Protein AF-A0A833L2X3-F1 (afdb_monomer)

Secondary structure (DSSP, 8-state):
--HHHHHHHHHHHHHHHHHHHHHHTTHHHHHTT-HHHHHHHHHHHHHHHHSTTHHHHHHHHHHHHHHHHHH-HHHHHHHTT-------

pLDDT: mean 87.51, std 15.46, range [50.78, 98.19]

Solvent-accessible surface area (backbone atoms only — not comparable to full-atom values): 5219 Å² total; per-residue (Å²): 131,64,67,68,60,54,52,52,50,52,53,51,52,52,53,51,54,56,53,48,50,45,53,73,69,43,49,41,73,77,52,71,65,40,62,68,61,54,49,50,54,52,49,54,52,52,50,51,52,71,40,96,56,9,68,62,50,51,55,52,52,50,52,52,51,51,50,54,52,70,67,36,66,77,55,55,63,67,70,68,74,77,67,82,81,81,75,131

Radius of gyration: 18.27 Å; Cα contacts (8 Å, |Δi|>4): 23; chains: 1; bounding box: 57×35×33 Å

Mean predicted aligned error: 8.42 Å

Sequence (88 aa):
MRTWQVERRKRTRHLIELGGLVVKAGIVDLTGDDRATIFGALLWSSDKLKSDQGERARALWAAMGKQAFEADPATRRGTDRTVPAVRR

Foldseek 3Di:
DPPVVVVVVVVVVVVVVVVVVCVLVCVCVVVVNPPVVSVVVVVVLVVCLVDPCNVVSVVVVVVVVVVSLVPDVVNVVVVVPPDPPPDD

Structure (mmCIF, N/CA/C/O backbone):
data_AF-A0A833L2X3-F1
#
_entry.id   AF-A0A833L2X3-F1
#
loop_
_atom_site.group_PDB
_atom_site.id
_atom_site.type_symbol
_atom_site.label_atom_id
_atom_site.label_alt_id
_atom_site.label_comp_id
_atom_site.label_asym_id
_atom_site.label_entity_id
_atom_site.label_seq_id
_atom_site.pdbx_PDB_ins_code
_atom_site.Cartn_x
_atom_site.Cartn_y
_atom_site.Cartn_z
_atom_site.occupancy
_atom_site.B_iso_or_equiv
_atom_site.auth_seq_id
_atom_site.auth_comp_id
_atom_site.auth_asym_id
_atom_site.auth_atom_id
_atom_site.pdbx_PDB_model_num
ATOM 1 N N . MET A 1 1 ? 23.701 15.849 -17.118 1.00 66.75 1 MET A N 1
ATOM 2 C CA . MET A 1 1 ? 22.258 15.566 -17.352 1.00 66.75 1 MET A CA 1
ATOM 3 C C . MET A 1 1 ? 21.431 16.744 -16.857 1.00 66.75 1 MET A C 1
ATOM 5 O O . MET A 1 1 ? 21.752 17.262 -15.798 1.00 66.75 1 MET A O 1
ATOM 9 N N . ARG A 1 2 ? 20.380 17.160 -17.581 1.00 86.31 2 ARG A N 1
ATOM 10 C CA . ARG A 1 2 ? 19.455 18.214 -17.114 1.00 86.31 2 ARG A CA 1
ATOM 11 C C . ARG A 1 2 ? 18.690 17.724 -15.875 1.00 86.31 2 ARG A C 1
ATOM 13 O O . ARG A 1 2 ? 18.196 16.596 -15.880 1.00 86.31 2 ARG A O 1
ATOM 20 N N . THR A 1 3 ? 18.571 18.562 -14.848 1.00 89.44 3 THR A N 1
ATOM 21 C CA . THR A 1 3 ? 17.940 18.253 -13.546 1.00 89.44 3 THR A CA 1
ATOM 22 C C . THR A 1 3 ? 16.542 17.639 -13.688 1.00 89.44 3 THR A C 1
ATOM 24 O O . THR A 1 3 ? 16.265 16.592 -13.108 1.00 89.44 3 THR A O 1
ATOM 27 N N . TRP A 1 4 ? 15.704 18.188 -14.569 1.00 92.19 4 TRP A N 1
ATOM 28 C CA . TRP A 1 4 ? 14.364 17.663 -14.870 1.00 92.19 4 TRP A CA 1
ATOM 29 C C . TRP A 1 4 ? 14.345 16.185 -15.311 1.00 92.19 4 TRP A C 1
ATOM 31 O O . TRP A 1 4 ? 13.460 15.425 -14.916 1.00 92.19 4 TRP A O 1
ATOM 41 N N . GLN A 1 5 ? 15.332 15.734 -16.096 1.00 93.12 5 GLN A N 1
ATOM 42 C CA . GLN A 1 5 ? 15.385 14.334 -16.543 1.00 93.12 5 GLN A CA 1
ATOM 43 C C . GLN A 1 5 ? 15.691 13.378 -15.385 1.00 93.12 5 GLN A C 1
ATOM 45 O O . GLN A 1 5 ? 15.233 12.234 -15.373 1.00 93.12 5 GLN A O 1
ATOM 50 N N . VAL A 1 6 ? 16.502 13.824 -14.424 1.00 93.44 6 VAL A N 1
ATOM 51 C CA . VAL A 1 6 ? 16.819 13.053 -13.217 1.00 93.44 6 VAL A CA 1
ATOM 52 C C . VAL A 1 6 ? 15.567 12.918 -12.353 1.00 93.44 6 VAL A C 1
ATOM 54 O O . VAL A 1 6 ? 15.212 11.800 -11.981 1.00 93.44 6 VAL A O 1
ATOM 57 N N . GLU A 1 7 ? 14.844 14.014 -12.136 1.00 94.38 7 GLU A N 1
ATOM 58 C CA . GLU A 1 7 ? 13.609 14.011 -11.349 1.00 94.38 7 GLU A CA 1
ATOM 5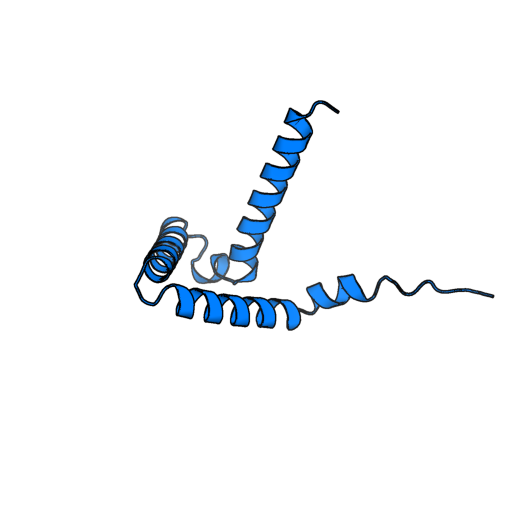9 C C . GLU A 1 7 ? 12.501 13.166 -11.991 1.00 94.38 7 GLU A C 1
ATOM 61 O O . GLU A 1 7 ? 11.860 12.362 -11.313 1.00 94.38 7 GLU A O 1
ATOM 66 N N . ARG A 1 8 ? 12.336 13.219 -13.321 1.00 95.25 8 ARG A N 1
ATOM 67 C CA . ARG A 1 8 ? 11.375 12.352 -14.027 1.00 95.25 8 ARG A CA 1
ATOM 68 C C . ARG A 1 8 ? 11.693 10.865 -13.848 1.00 95.25 8 ARG A C 1
ATOM 70 O O . ARG A 1 8 ? 10.779 10.066 -13.634 1.00 95.25 8 ARG A O 1
ATOM 77 N N . ARG A 1 9 ? 12.971 10.480 -13.927 1.00 95.00 9 ARG A N 1
ATOM 78 C CA . ARG A 1 9 ? 13.390 9.084 -13.719 1.00 95.00 9 ARG A CA 1
ATOM 79 C C . ARG A 1 9 ? 13.157 8.627 -12.285 1.00 95.00 9 ARG A C 1
ATOM 81 O O . ARG A 1 9 ? 12.630 7.536 -12.097 1.00 95.00 9 ARG A O 1
ATOM 88 N N . LYS A 1 10 ? 13.486 9.463 -11.294 1.00 95.00 10 LYS A N 1
ATOM 89 C CA . LYS A 1 10 ? 13.195 9.176 -9.881 1.00 95.00 10 LYS A CA 1
ATOM 90 C C . LYS A 1 10 ? 11.698 8.970 -9.657 1.00 95.00 10 LYS A C 1
ATOM 92 O O . LYS A 1 10 ? 11.318 7.950 -9.097 1.00 95.00 10 LYS A O 1
ATOM 97 N N . ARG A 1 11 ? 10.854 9.874 -10.170 1.00 95.69 11 ARG A N 1
ATOM 98 C CA . ARG A 1 11 ? 9.391 9.764 -10.066 1.00 95.69 11 ARG A CA 1
ATOM 99 C C . ARG A 1 11 ? 8.861 8.487 -10.712 1.00 95.69 11 ARG A C 1
ATOM 101 O O . ARG A 1 11 ? 8.049 7.796 -10.114 1.00 95.69 11 ARG A O 1
ATOM 108 N N . THR A 1 12 ? 9.320 8.174 -11.923 1.00 96.38 12 THR A N 1
ATOM 109 C CA . THR A 1 12 ? 8.872 6.974 -12.648 1.00 96.38 12 THR A CA 1
ATOM 110 C C . THR A 1 12 ? 9.250 5.711 -11.883 1.00 96.38 12 THR A C 1
ATOM 112 O O . THR A 1 12 ? 8.398 4.860 -11.661 1.00 96.38 12 THR A O 1
ATOM 115 N N . ARG A 1 13 ? 10.504 5.619 -11.421 1.00 96.00 13 ARG A N 1
ATOM 116 C CA . ARG A 1 13 ? 10.967 4.485 -10.619 1.00 96.00 13 ARG A CA 1
ATOM 117 C C . ARG A 1 13 ? 10.146 4.336 -9.339 1.00 96.00 13 ARG A C 1
ATOM 119 O O . ARG A 1 13 ? 9.669 3.246 -9.068 1.00 96.00 13 ARG A O 1
ATOM 126 N N . HIS A 1 14 ? 9.913 5.433 -8.623 1.00 95.62 14 HIS A N 1
ATOM 127 C CA . HIS A 1 14 ? 9.114 5.425 -7.402 1.00 95.62 14 HIS A CA 1
ATOM 128 C C . HIS A 1 14 ? 7.683 4.910 -7.631 1.00 95.62 14 HIS A C 1
ATOM 130 O O . HIS A 1 14 ? 7.202 4.071 -6.879 1.00 95.62 14 HIS A O 1
ATOM 136 N N . LEU A 1 15 ? 7.008 5.360 -8.69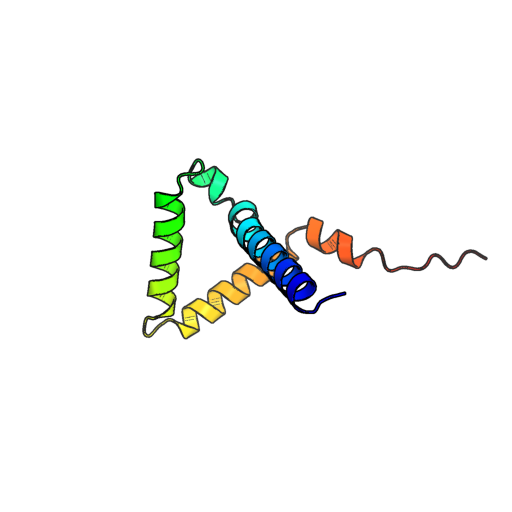5 1.00 96.88 15 LEU A N 1
ATOM 137 C CA . LEU A 1 15 ? 5.655 4.887 -9.017 1.00 96.88 15 LEU A CA 1
ATOM 138 C C . LEU A 1 15 ? 5.630 3.403 -9.410 1.00 96.88 15 LEU A C 1
ATOM 140 O O . LEU A 1 15 ? 4.692 2.698 -9.049 1.00 96.88 15 LEU A O 1
ATOM 144 N N . ILE A 1 16 ? 6.662 2.923 -10.111 1.00 96.25 16 ILE A N 1
ATOM 145 C CA . ILE A 1 16 ? 6.809 1.499 -10.443 1.00 96.25 16 ILE A CA 1
ATOM 146 C C . ILE A 1 16 ? 7.032 0.671 -9.174 1.00 96.25 16 ILE A C 1
ATOM 148 O O . ILE A 1 16 ?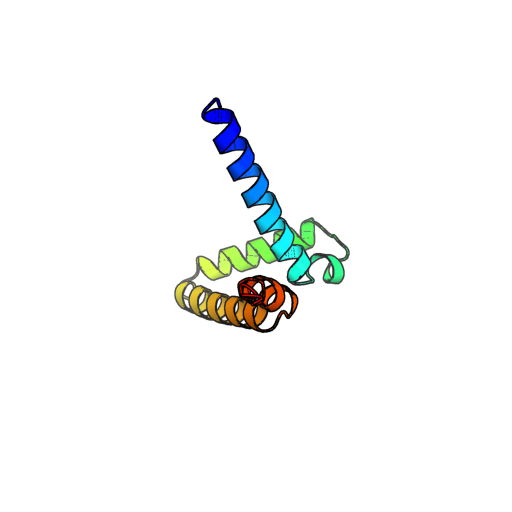 6.398 -0.365 -9.010 1.00 96.25 16 ILE A O 1
ATOM 152 N N . GLU A 1 17 ? 7.896 1.131 -8.267 1.00 95.31 17 GLU A N 1
ATOM 153 C CA . GLU A 1 17 ? 8.152 0.470 -6.983 1.00 95.31 17 GLU A CA 1
ATOM 154 C C . GLU A 1 17 ? 6.864 0.358 -6.158 1.00 95.31 17 GLU A C 1
ATOM 156 O O . GLU A 1 17 ? 6.543 -0.729 -5.683 1.00 95.31 17 GLU A O 1
ATOM 161 N N . LEU A 1 18 ? 6.083 1.442 -6.058 1.00 95.69 18 LEU A N 1
ATOM 162 C CA . LEU A 1 18 ? 4.787 1.433 -5.373 1.00 95.69 18 LEU A CA 1
ATOM 163 C C . LEU A 1 18 ? 3.782 0.479 -6.034 1.00 95.69 18 LEU A C 1
ATOM 165 O O . LEU A 1 18 ? 3.121 -0.283 -5.332 1.00 95.69 18 LEU A O 1
ATOM 169 N N . GLY A 1 19 ? 3.688 0.472 -7.368 1.00 95.19 19 GLY A N 1
ATOM 170 C CA . GLY A 1 19 ? 2.839 -0.479 -8.095 1.00 95.19 19 GLY A CA 1
ATOM 171 C C . GLY A 1 19 ? 3.262 -1.935 -7.872 1.00 95.19 19 GLY A C 1
ATOM 172 O O . GLY A 1 19 ? 2.420 -2.812 -7.690 1.00 95.19 19 GLY A O 1
ATOM 173 N N . GLY A 1 20 ? 4.570 -2.186 -7.785 1.00 95.19 20 GLY A N 1
ATOM 174 C CA . GLY A 1 20 ? 5.126 -3.500 -7.472 1.00 95.19 20 GLY A CA 1
ATOM 175 C C . GLY A 1 20 ? 4.712 -4.032 -6.096 1.00 95.19 20 GLY A C 1
ATOM 176 O O . GLY A 1 20 ? 4.582 -5.245 -5.940 1.00 95.19 20 GLY A O 1
ATOM 177 N N . LEU A 1 21 ? 4.447 -3.160 -5.113 1.00 95.12 21 LEU A N 1
ATOM 178 C CA . LEU A 1 21 ? 3.947 -3.577 -3.795 1.00 95.12 21 LEU A CA 1
ATOM 179 C C . LEU A 1 21 ? 2.534 -4.162 -3.872 1.00 95.12 21 LEU A C 1
ATOM 181 O O . LEU A 1 21 ? 2.247 -5.135 -3.181 1.00 95.12 21 LEU A O 1
ATOM 185 N N . VAL A 1 22 ? 1.675 -3.608 -4.731 1.00 95.31 22 VAL A N 1
ATOM 186 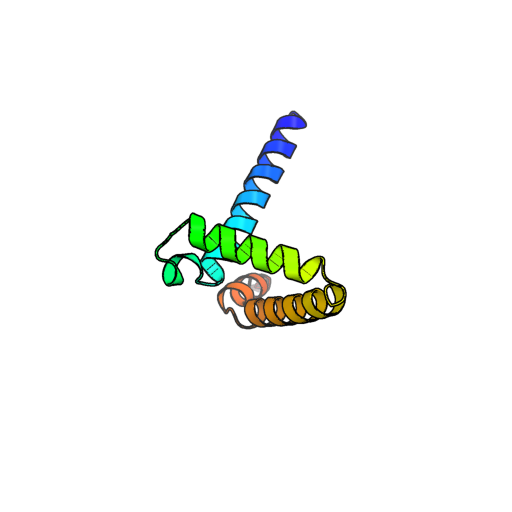C CA . VAL A 1 22 ? 0.299 -4.097 -4.923 1.00 95.31 22 VAL A CA 1
ATOM 187 C C . VAL A 1 22 ? 0.313 -5.505 -5.522 1.00 95.31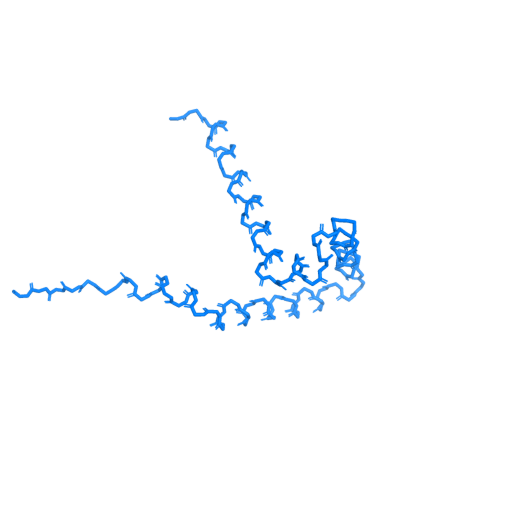 22 VAL A C 1
ATOM 189 O O . VAL A 1 22 ? -0.400 -6.387 -5.046 1.00 95.31 22 VAL A O 1
ATOM 192 N N . VAL A 1 23 ? 1.181 -5.738 -6.511 1.00 95.12 23 VAL A N 1
ATOM 193 C CA . VAL A 1 23 ? 1.377 -7.064 -7.120 1.00 95.12 23 VAL A CA 1
ATOM 194 C C . VAL A 1 23 ? 1.970 -8.046 -6.107 1.00 95.12 23 VAL A C 1
ATOM 196 O O . VAL A 1 23 ? 1.441 -9.136 -5.930 1.00 95.12 23 VAL A O 1
ATOM 199 N N . LYS A 1 24 ? 3.032 -7.657 -5.385 1.00 93.88 24 LYS A N 1
ATOM 200 C CA . LYS A 1 24 ? 3.687 -8.518 -4.383 1.00 93.88 24 LYS A CA 1
ATOM 201 C C . LYS A 1 24 ? 2.749 -8.918 -3.239 1.00 93.88 24 LYS A C 1
ATOM 203 O O . LYS A 1 24 ? 2.869 -10.022 -2.720 1.00 93.88 24 LYS A O 1
ATOM 208 N N . ALA A 1 25 ? 1.820 -8.045 -2.856 1.00 94.38 25 ALA A N 1
ATOM 209 C CA . ALA A 1 25 ? 0.803 -8.342 -1.851 1.00 94.38 25 ALA A CA 1
ATOM 210 C C . ALA A 1 25 ? -0.296 -9.307 -2.352 1.00 94.38 25 ALA A C 1
ATOM 212 O O . ALA A 1 25 ? -1.216 -9.608 -1.596 1.00 94.38 25 ALA A O 1
ATOM 213 N N . GLY A 1 26 ? -0.237 -9.763 -3.611 1.00 94.62 26 GLY A N 1
ATOM 214 C CA . GLY A 1 26 ? -1.230 -10.652 -4.222 1.00 94.62 26 GLY A CA 1
ATOM 215 C C . GLY A 1 26 ? -2.569 -9.973 -4.514 1.00 94.62 26 GLY A C 1
ATOM 216 O O . GLY A 1 26 ? -3.524 -10.638 -4.900 1.00 94.62 26 GLY A O 1
ATOM 217 N N . ILE A 1 27 ? -2.663 -8.649 -4.338 1.00 96.06 27 ILE A N 1
ATOM 218 C CA . ILE A 1 27 ? -3.926 -7.911 -4.456 1.00 96.06 27 ILE A CA 1
ATOM 219 C C . ILE A 1 27 ? -4.467 -7.996 -5.886 1.00 96.06 27 ILE A C 1
ATOM 221 O O . ILE A 1 27 ? -5.669 -8.165 -6.066 1.00 96.06 27 ILE A O 1
ATOM 225 N N . VAL A 1 28 ? -3.597 -7.907 -6.897 1.00 95.75 28 VAL A N 1
ATOM 226 C CA . VAL A 1 28 ? -4.006 -7.987 -8.311 1.00 95.75 28 VAL A CA 1
ATOM 227 C C . VAL A 1 28 ? -4.642 -9.342 -8.616 1.00 95.75 28 VAL A C 1
ATOM 229 O O . VAL A 1 28 ? -5.734 -9.382 -9.176 1.00 95.75 28 VAL A O 1
ATOM 232 N N . ASP A 1 29 ? -4.018 -10.433 -8.169 1.00 96.12 29 ASP A N 1
ATOM 233 C CA . ASP A 1 29 ? -4.525 -11.789 -8.395 1.00 96.12 29 ASP A CA 1
ATOM 234 C C . ASP A 1 29 ? -5.840 -12.029 -7.637 1.00 96.12 29 ASP A C 1
ATOM 236 O O . ASP A 1 29 ? -6.795 -12.561 -8.198 1.00 96.12 29 ASP A O 1
ATOM 240 N N . LEU A 1 30 ? -5.924 -11.577 -6.379 1.00 96.94 30 LEU A N 1
ATOM 241 C CA . LEU A 1 30 ? -7.113 -11.735 -5.531 1.00 96.94 30 LEU A CA 1
ATOM 242 C C . LEU A 1 30 ? -8.323 -10.925 -6.011 1.00 96.94 30 LEU A C 1
ATOM 244 O O . LEU A 1 30 ? -9.459 -11.297 -5.729 1.00 96.94 30 LEU A O 1
ATOM 248 N N . THR A 1 31 ? -8.087 -9.810 -6.700 1.00 96.31 31 THR A N 1
ATOM 249 C CA . THR A 1 31 ? -9.147 -8.919 -7.202 1.00 96.31 31 THR A CA 1
ATOM 250 C C . THR A 1 31 ? -9.430 -9.104 -8.691 1.00 96.31 31 THR A C 1
ATOM 252 O O . THR A 1 31 ? -10.330 -8.455 -9.213 1.00 96.31 31 THR A O 1
ATOM 255 N N . GLY A 1 32 ? -8.680 -9.966 -9.388 1.00 96.19 32 GLY A N 1
ATOM 256 C CA . GLY A 1 32 ? -8.798 -10.130 -10.838 1.00 96.19 32 GLY A CA 1
ATOM 257 C C . GLY A 1 32 ? -8.465 -8.855 -11.622 1.00 96.19 32 GLY A C 1
ATOM 258 O O . GLY A 1 32 ? -9.097 -8.590 -12.640 1.00 96.19 32 GLY A O 1
ATOM 259 N N . ASP A 1 33 ? -7.514 -8.052 -11.131 1.00 95.19 33 ASP A N 1
ATOM 260 C CA . ASP A 1 33 ? -7.148 -6.729 -11.672 1.00 95.19 33 ASP A CA 1
ATOM 261 C C . ASP A 1 33 ? -8.312 -5.709 -11.722 1.00 95.19 33 ASP A C 1
ATOM 263 O O . ASP A 1 33 ? -8.277 -4.733 -12.479 1.00 95.19 33 ASP A O 1
ATOM 267 N N . ASP A 1 34 ? -9.352 -5.879 -10.890 1.00 97.75 34 ASP A N 1
ATOM 268 C CA . ASP A 1 34 ? -10.407 -4.871 -10.764 1.00 97.75 34 ASP A CA 1
ATOM 269 C C . ASP A 1 34 ? -9.872 -3.613 -10.063 1.00 97.75 34 ASP A C 1
ATOM 271 O O . ASP A 1 34 ? -9.806 -3.492 -8.834 1.00 97.75 34 ASP A O 1
ATOM 275 N N . ARG A 1 35 ? -9.527 -2.619 -10.882 1.00 96.06 35 ARG A N 1
ATOM 276 C CA . ARG A 1 35 ? -8.994 -1.329 -10.432 1.00 96.06 35 ARG A CA 1
ATOM 277 C C . ARG A 1 35 ? -9.919 -0.600 -9.464 1.00 96.06 35 ARG A C 1
ATOM 279 O O . ARG A 1 35 ? -9.412 0.105 -8.592 1.00 96.06 35 ARG A O 1
ATOM 286 N N . ALA A 1 36 ? -11.239 -0.734 -9.600 1.00 98.00 36 ALA A N 1
ATOM 287 C CA . ALA A 1 36 ? -12.179 -0.083 -8.694 1.00 98.00 36 ALA A CA 1
ATOM 288 C C . ALA A 1 36 ? -12.123 -0.732 -7.307 1.00 98.00 36 ALA A C 1
ATOM 290 O O . ALA A 1 36 ? -12.046 -0.023 -6.301 1.00 98.00 36 ALA A O 1
ATOM 291 N N . THR A 1 37 ? -12.066 -2.066 -7.248 1.00 97.94 37 THR A N 1
ATOM 292 C CA . THR A 1 37 ? -11.888 -2.810 -5.993 1.00 97.94 37 THR A CA 1
ATOM 293 C C . THR A 1 37 ? -10.553 -2.485 -5.328 1.00 97.94 37 THR A C 1
ATOM 295 O O . THR A 1 37 ? -10.525 -2.154 -4.141 1.00 97.94 37 THR A O 1
ATOM 298 N N . ILE A 1 38 ? -9.451 -2.511 -6.088 1.00 97.50 38 ILE A N 1
ATOM 299 C CA . ILE A 1 38 ? -8.111 -2.178 -5.579 1.00 97.50 38 ILE A CA 1
ATOM 300 C C . ILE A 1 38 ? -8.105 -0.760 -5.005 1.00 97.50 38 ILE A C 1
ATOM 302 O O . ILE A 1 38 ? -7.639 -0.531 -3.887 1.00 97.50 38 ILE A O 1
ATOM 306 N N . PHE A 1 39 ? -8.654 0.202 -5.748 1.00 97.50 39 PHE A N 1
ATOM 307 C CA . PHE A 1 39 ? -8.703 1.585 -5.299 1.00 97.50 39 PHE A CA 1
ATOM 308 C C . PHE A 1 39 ? -9.578 1.756 -4.050 1.00 97.50 39 PHE A C 1
ATOM 310 O O . PHE A 1 39 ? -9.166 2.438 -3.112 1.00 97.50 39 PHE A O 1
ATOM 317 N N . GLY A 1 40 ? -10.726 1.077 -3.979 1.00 98.19 40 GLY A N 1
ATOM 318 C CA . GLY A 1 40 ? -11.582 1.055 -2.791 1.00 98.19 40 GLY A CA 1
ATOM 319 C C . GLY A 1 40 ? -10.863 0.533 -1.541 1.00 98.19 40 GLY A C 1
ATOM 320 O O . GLY A 1 40 ? -10.945 1.152 -0.480 1.00 98.19 40 GLY A O 1
ATOM 321 N N . ALA A 1 41 ? -10.083 -0.544 -1.663 1.00 97.19 41 ALA A N 1
ATOM 322 C CA . ALA A 1 41 ? -9.298 -1.090 -0.554 1.00 97.19 41 ALA A CA 1
ATOM 323 C C . ALA A 1 41 ? -8.210 -0.111 -0.062 1.00 97.19 41 ALA A C 1
ATOM 325 O O . ALA A 1 41 ? -7.993 0.051 1.145 1.00 97.19 41 ALA A O 1
ATOM 326 N N . LEU A 1 42 ? -7.548 0.594 -0.987 1.00 96.50 42 LEU A N 1
ATOM 327 C CA . LEU A 1 42 ? -6.556 1.623 -0.656 1.00 96.50 42 LEU A CA 1
ATOM 328 C C . LEU A 1 42 ? -7.194 2.858 -0.001 1.00 96.50 42 LEU A C 1
ATOM 330 O O . LEU A 1 42 ? -6.605 3.444 0.913 1.00 96.50 42 LEU A O 1
ATOM 334 N N . LEU A 1 43 ? -8.405 3.241 -0.419 1.00 98.00 43 LEU A N 1
ATOM 335 C CA . LEU A 1 43 ? -9.181 4.297 0.234 1.00 98.00 43 LEU A CA 1
ATOM 336 C C . LEU A 1 43 ? -9.572 3.906 1.660 1.00 98.00 43 LEU A C 1
ATOM 338 O O . LEU A 1 43 ? -9.336 4.691 2.576 1.00 98.00 43 LEU A O 1
ATOM 342 N N . TRP A 1 44 ? -10.076 2.687 1.868 1.00 97.12 44 TRP A N 1
ATOM 343 C CA . TRP A 1 44 ? -10.383 2.174 3.207 1.00 97.12 44 TRP A CA 1
ATOM 344 C C . TRP A 1 44 ? -9.148 2.183 4.117 1.00 97.12 44 TRP A C 1
ATOM 346 O O . TRP A 1 44 ? -9.200 2.623 5.266 1.00 97.12 44 TRP A O 1
ATOM 356 N N . SER A 1 45 ? -7.997 1.780 3.574 1.00 95.94 45 SER A N 1
ATOM 357 C CA . SER A 1 45 ? -6.725 1.815 4.300 1.00 95.94 45 SER A CA 1
ATOM 358 C C . SER A 1 45 ? -6.332 3.251 4.667 1.00 95.94 45 SER A C 1
ATOM 360 O O . SER A 1 45 ? -5.919 3.529 5.792 1.00 95.94 45 SER A O 1
ATOM 362 N N . SER A 1 46 ? -6.506 4.191 3.736 1.00 97.31 46 SER A N 1
ATOM 363 C CA . SER A 1 46 ? -6.231 5.612 3.964 1.00 97.31 46 SER A CA 1
ATOM 364 C C . SER A 1 46 ? -7.135 6.211 5.042 1.00 97.31 46 SER A C 1
ATOM 366 O O . SER A 1 46 ? -6.662 6.992 5.865 1.00 97.31 46 SER A O 1
ATOM 368 N N . ASP A 1 47 ? -8.413 5.839 5.058 1.00 97.50 47 ASP A N 1
ATOM 369 C CA . ASP A 1 47 ? -9.372 6.257 6.079 1.00 97.50 47 ASP A CA 1
ATOM 370 C C . ASP A 1 47 ? -8.976 5.726 7.464 1.00 97.50 47 ASP A C 1
ATOM 372 O O . ASP A 1 47 ? -8.855 6.488 8.427 1.00 97.50 47 ASP A O 1
ATOM 376 N N . LYS A 1 48 ? -8.598 4.442 7.548 1.00 95.62 48 LYS A N 1
ATOM 377 C CA . LYS A 1 48 ? -8.122 3.848 8.804 1.00 95.62 48 LYS A CA 1
ATOM 378 C C . LYS A 1 48 ? -6.891 4.570 9.360 1.00 95.62 48 LYS A C 1
ATOM 380 O O . LYS A 1 48 ? -6.804 4.774 10.572 1.00 95.62 48 LYS A O 1
ATOM 385 N N . LEU A 1 49 ? -5.970 5.007 8.499 1.00 95.88 49 LEU A N 1
ATOM 386 C CA . LEU A 1 49 ? -4.791 5.786 8.898 1.00 95.88 49 LEU A CA 1
ATOM 387 C C . LEU A 1 49 ? -5.101 7.217 9.353 1.00 95.88 49 LEU A C 1
ATOM 389 O O . LEU A 1 49 ? -4.290 7.810 10.068 1.00 95.88 49 LEU A O 1
ATOM 393 N N . LYS A 1 50 ? -6.223 7.790 8.915 1.00 95.88 50 LYS A N 1
ATOM 394 C CA . LYS A 1 50 ? -6.679 9.123 9.333 1.00 95.88 50 LYS A CA 1
ATOM 395 C C . LYS A 1 50 ? -7.498 9.094 10.624 1.00 95.88 50 LYS A C 1
ATOM 397 O O . LYS A 1 50 ? -7.685 10.145 11.223 1.00 95.88 50 LYS A O 1
ATOM 402 N N . SER A 1 51 ? -7.968 7.920 11.043 1.00 95.06 51 SER A N 1
ATOM 403 C CA . SER A 1 51 ? -8.709 7.746 12.295 1.00 95.06 51 SER A CA 1
ATOM 404 C C . SER A 1 51 ? -7.840 7.964 13.541 1.00 95.06 51 SER A C 1
ATOM 406 O O . SER A 1 51 ? -6.611 7.904 13.473 1.00 95.06 51 SER A O 1
ATOM 408 N N . ASP A 1 52 ? -8.480 8.090 14.705 1.00 93.31 52 ASP A N 1
ATOM 409 C CA . ASP A 1 52 ? -7.810 8.204 16.013 1.00 93.31 52 ASP A CA 1
ATOM 410 C C . ASP A 1 52 ? -6.892 7.009 16.333 1.00 93.31 52 ASP A C 1
ATOM 412 O O . ASP A 1 52 ? -5.948 7.109 17.112 1.00 93.31 52 ASP A O 1
ATOM 416 N N . GLN A 1 53 ? -7.134 5.857 15.699 1.00 92.19 53 GLN A N 1
ATOM 417 C CA . GLN A 1 53 ? -6.294 4.661 15.815 1.00 92.19 53 GLN A CA 1
ATOM 418 C C . GLN A 1 53 ? -5.184 4.596 14.751 1.00 92.19 53 GLN A C 1
ATOM 420 O O . GLN A 1 53 ? -4.518 3.565 14.622 1.00 92.19 53 GLN A O 1
ATOM 425 N N . GLY A 1 54 ? -4.984 5.667 13.980 1.00 95.25 54 GLY A N 1
ATOM 426 C CA . GLY A 1 54 ? -4.085 5.716 12.832 1.00 95.25 54 GLY A CA 1
ATOM 427 C C . GLY A 1 54 ? -2.645 5.355 13.182 1.00 95.25 54 GLY A C 1
ATOM 428 O O . GLY A 1 54 ? -2.052 4.526 12.502 1.00 95.25 54 GLY A O 1
ATOM 429 N N . GLU A 1 55 ? -2.104 5.878 14.285 1.00 95.12 55 GLU A N 1
ATOM 430 C CA . GLU A 1 55 ? -0.738 5.560 14.735 1.00 95.12 55 GLU A CA 1
ATOM 431 C C . GLU A 1 55 ? -0.552 4.068 15.040 1.00 95.12 55 GLU A C 1
ATOM 433 O O . GLU A 1 55 ? 0.416 3.443 14.602 1.00 95.12 55 GLU A O 1
ATOM 438 N N . ARG A 1 56 ? -1.528 3.451 15.717 1.00 95.81 56 ARG A N 1
ATOM 439 C CA . ARG A 1 56 ? -1.503 2.010 15.993 1.00 95.81 56 ARG A CA 1
ATOM 440 C C . ARG A 1 56 ? -1.586 1.194 14.702 1.00 95.81 56 ARG A C 1
ATOM 442 O O . ARG A 1 56 ? -0.877 0.19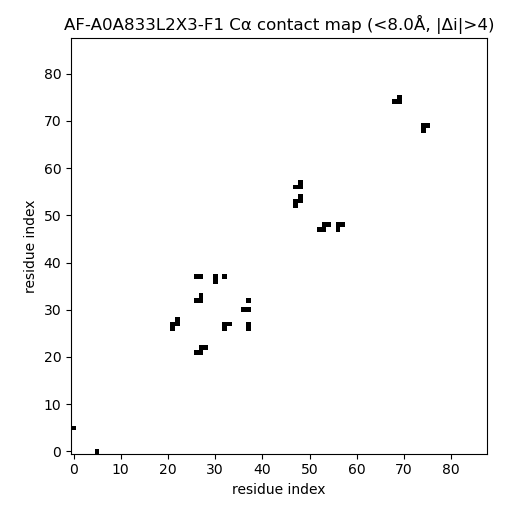8 14.569 1.00 95.81 56 ARG A O 1
ATOM 449 N N . ALA A 1 57 ? -2.426 1.615 13.756 1.00 95.56 57 ALA A N 1
ATOM 450 C CA . ALA A 1 57 ? -2.524 0.981 12.446 1.00 95.56 57 ALA A CA 1
ATOM 451 C C . ALA A 1 57 ? -1.204 1.096 11.661 1.00 95.56 57 ALA A C 1
ATOM 453 O O . ALA A 1 57 ? -0.732 0.088 11.140 1.00 95.56 57 ALA A O 1
ATOM 454 N N . ARG A 1 58 ? -0.554 2.273 11.657 1.00 96.12 58 ARG A N 1
ATOM 455 C CA . ARG A 1 58 ? 0.770 2.482 11.035 1.00 96.12 58 ARG A CA 1
ATOM 456 C C . ARG A 1 58 ? 1.814 1.535 11.609 1.00 96.12 58 ARG A C 1
ATOM 458 O O . ARG A 1 58 ? 2.502 0.864 10.844 1.00 96.12 58 ARG A O 1
ATOM 465 N N . ALA A 1 59 ? 1.916 1.460 12.936 1.00 97.12 59 ALA A N 1
ATOM 466 C CA . ALA A 1 59 ? 2.893 0.605 13.604 1.00 97.12 59 ALA A CA 1
ATOM 467 C C . ALA A 1 59 ? 2.686 -0.879 13.260 1.00 97.12 59 ALA A C 1
ATOM 469 O O . ALA A 1 59 ? 3.641 -1.583 12.929 1.00 97.12 59 ALA A O 1
ATOM 470 N N . LEU A 1 60 ? 1.431 -1.340 13.281 1.00 96.94 60 LEU A N 1
ATOM 471 C CA . LEU A 1 60 ? 1.084 -2.721 12.960 1.00 96.94 60 LEU A CA 1
ATOM 472 C C . LEU A 1 60 ? 1.387 -3.056 11.493 1.00 96.94 60 LEU A C 1
ATOM 474 O O . LEU A 1 60 ? 2.040 -4.061 11.218 1.00 96.94 60 LEU A O 1
ATOM 478 N N . TRP A 1 61 ? 0.979 -2.206 10.549 1.00 96.12 61 TRP A N 1
ATOM 479 C CA . TRP A 1 61 ? 1.240 -2.434 9.125 1.00 96.12 61 TRP A CA 1
ATOM 480 C C . TRP A 1 61 ? 2.729 -2.369 8.783 1.00 96.12 61 TRP A C 1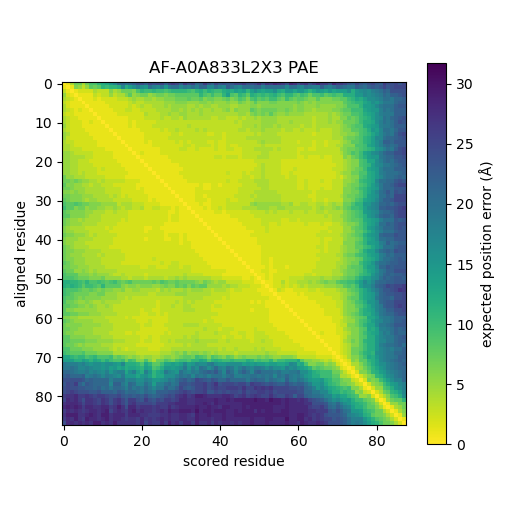
ATOM 482 O O . TRP A 1 61 ? 3.198 -3.165 7.973 1.00 96.12 61 TRP A O 1
ATOM 492 N N . ALA A 1 62 ? 3.492 -1.480 9.426 1.00 95.81 62 ALA A N 1
ATOM 493 C CA . ALA A 1 62 ? 4.942 -1.418 9.257 1.00 95.81 62 ALA A CA 1
ATOM 494 C C . ALA A 1 62 ? 5.625 -2.712 9.729 1.00 95.81 62 ALA A C 1
ATOM 496 O O . ALA A 1 62 ? 6.494 -3.237 9.031 1.00 95.81 62 ALA A O 1
ATOM 497 N N . ALA A 1 63 ? 5.206 -3.256 10.877 1.00 96.88 63 ALA A N 1
ATOM 498 C CA . ALA A 1 63 ? 5.722 -4.524 11.385 1.00 96.88 63 ALA A CA 1
ATOM 499 C C . ALA A 1 63 ? 5.392 -5.694 10.443 1.00 96.88 63 ALA A C 1
ATOM 501 O O . ALA A 1 63 ? 6.289 -6.457 10.082 1.00 96.88 63 ALA A O 1
ATOM 502 N N . MET A 1 64 ? 4.140 -5.790 9.983 1.00 94.50 64 MET A N 1
ATOM 503 C CA . MET A 1 64 ? 3.712 -6.814 9.022 1.00 94.50 64 MET A CA 1
ATOM 504 C C . MET A 1 64 ? 4.488 -6.726 7.706 1.00 94.50 64 MET A C 1
ATOM 506 O O . MET A 1 64 ? 4.991 -7.733 7.212 1.00 94.50 64 MET A O 1
ATOM 510 N N . GLY A 1 65 ? 4.618 -5.518 7.150 1.00 94.31 65 GLY A N 1
ATOM 511 C CA . GLY A 1 65 ? 5.364 -5.286 5.918 1.00 94.31 65 GLY A CA 1
ATOM 512 C C . GLY A 1 65 ? 6.819 -5.721 6.060 1.00 94.31 65 GLY A C 1
ATOM 513 O O . GLY A 1 65 ? 7.316 -6.478 5.230 1.00 94.31 65 GLY A O 1
ATOM 514 N N . LYS A 1 66 ? 7.487 -5.317 7.148 1.00 94.31 66 LYS A N 1
ATOM 515 C CA . LYS A 1 66 ? 8.872 -5.714 7.431 1.00 94.31 66 LYS A CA 1
ATOM 516 C C . LYS A 1 66 ? 9.028 -7.237 7.480 1.00 94.31 66 LYS A C 1
ATOM 518 O O . LYS A 1 66 ? 9.908 -7.770 6.809 1.00 94.31 66 LYS A O 1
ATOM 523 N N . GLN A 1 67 ? 8.149 -7.931 8.202 1.00 93.31 67 GLN A N 1
ATOM 524 C CA . GLN A 1 67 ? 8.165 -9.394 8.278 1.00 93.31 67 GLN A CA 1
ATOM 525 C C . GLN A 1 67 ? 7.956 -10.048 6.906 1.00 93.31 67 GLN A C 1
ATOM 527 O O . GLN A 1 67 ? 8.678 -10.979 6.560 1.00 93.31 67 GLN A O 1
ATOM 532 N N . ALA A 1 68 ? 7.022 -9.542 6.096 1.00 91.56 68 ALA A N 1
ATOM 533 C CA . ALA A 1 68 ? 6.784 -10.053 4.747 1.00 91.56 68 ALA A CA 1
ATOM 534 C C . ALA A 1 68 ? 8.012 -9.878 3.833 1.00 91.56 68 ALA A C 1
ATOM 536 O O . ALA A 1 68 ? 8.363 -10.787 3.083 1.00 91.56 68 ALA A O 1
ATOM 537 N N . PHE A 1 69 ? 8.712 -8.742 3.929 1.00 88.44 69 PHE A N 1
ATOM 538 C CA . PHE A 1 69 ? 9.959 -8.517 3.192 1.00 88.44 69 PHE A CA 1
ATOM 539 C C . PHE A 1 69 ? 11.093 -9.443 3.641 1.00 88.44 69 PHE A C 1
ATOM 541 O O . PHE A 1 69 ? 11.844 -9.935 2.798 1.00 88.44 69 PHE A O 1
ATOM 548 N N . GLU A 1 70 ? 11.221 -9.682 4.947 1.00 89.94 70 GLU A N 1
ATOM 549 C CA . GLU A 1 70 ? 12.233 -10.578 5.518 1.00 89.94 70 GLU A CA 1
ATOM 550 C C . GLU A 1 70 ? 11.954 -12.053 5.212 1.00 89.94 70 GLU A C 1
ATOM 552 O O . GLU A 1 70 ? 12.892 -12.838 5.067 1.00 89.94 70 GLU A O 1
ATOM 557 N N . ALA A 1 71 ? 10.685 -12.446 5.108 1.00 86.06 71 ALA A N 1
ATOM 558 C CA . ALA A 1 71 ? 10.283 -13.801 4.749 1.00 86.06 71 ALA A CA 1
ATOM 559 C C . ALA A 1 71 ? 10.496 -14.106 3.256 1.00 86.06 71 ALA A C 1
ATOM 561 O O . ALA A 1 71 ? 10.707 -15.264 2.903 1.00 86.06 71 ALA A O 1
ATOM 562 N N . ASP A 1 72 ? 10.489 -13.091 2.386 1.00 80.31 72 ASP A N 1
ATOM 563 C CA . ASP A 1 72 ? 10.658 -13.266 0.943 1.00 80.31 72 ASP A CA 1
ATOM 564 C C . ASP A 1 72 ? 12.120 -13.646 0.584 1.00 80.31 72 ASP A C 1
ATOM 566 O O . ASP A 1 72 ? 13.052 -12.845 0.750 1.00 80.31 72 ASP A O 1
ATOM 570 N N . PRO A 1 73 ? 12.371 -14.866 0.064 1.00 67.50 73 PRO A N 1
ATOM 571 C CA . PRO A 1 73 ? 13.711 -15.321 -0.305 1.00 67.50 73 PRO A CA 1
ATOM 572 C C . PRO A 1 73 ? 14.316 -14.533 -1.478 1.00 67.50 73 PRO A C 1
ATOM 574 O O . PRO A 1 73 ? 15.540 -14.530 -1.644 1.00 67.50 73 PRO A O 1
ATOM 577 N N . ALA A 1 74 ? 13.509 -13.826 -2.280 1.00 64.88 74 ALA A N 1
ATOM 578 C CA . ALA A 1 74 ? 14.021 -12.902 -3.289 1.00 64.88 74 ALA A CA 1
ATOM 579 C C . ALA A 1 74 ? 14.758 -11.707 -2.657 1.00 64.88 74 ALA A C 1
ATOM 581 O O . ALA A 1 74 ? 15.727 -11.222 -3.243 1.00 64.88 74 ALA A O 1
ATOM 582 N N . THR A 1 75 ? 14.374 -11.293 -1.445 1.00 57.91 75 THR A N 1
ATOM 583 C CA . THR A 1 75 ? 15.040 -10.227 -0.680 1.00 57.91 75 THR A CA 1
ATOM 584 C C . THR A 1 75 ? 16.397 -10.689 -0.128 1.00 57.91 75 THR A C 1
ATOM 586 O O . THR A 1 75 ? 17.362 -9.928 -0.163 1.00 57.91 75 THR A O 1
ATOM 589 N N . ARG A 1 76 ? 16.528 -11.964 0.285 1.00 55.56 76 ARG A N 1
ATOM 590 C CA . ARG A 1 76 ? 17.803 -12.555 0.764 1.00 55.56 76 ARG A CA 1
ATOM 591 C C . ARG A 1 76 ? 18.867 -12.720 -0.328 1.00 55.56 76 ARG A C 1
ATOM 593 O O . ARG A 1 76 ? 20.059 -12.622 -0.043 1.00 55.56 76 ARG A O 1
ATOM 600 N N . ARG A 1 77 ? 18.469 -12.929 -1.589 1.00 55.81 77 ARG A N 1
ATOM 601 C CA . ARG A 1 77 ? 19.413 -13.052 -2.722 1.00 55.81 77 ARG A CA 1
ATOM 602 C C . ARG A 1 77 ? 20.142 -11.749 -3.074 1.00 55.81 77 ARG A C 1
ATOM 604 O O . ARG A 1 77 ? 21.155 -11.800 -3.767 1.00 55.81 77 ARG A O 1
ATOM 611 N N . GLY A 1 78 ? 19.648 -10.595 -2.620 1.00 53.75 78 GLY A N 1
ATOM 612 C CA . GLY A 1 78 ? 20.329 -9.306 -2.786 1.00 53.75 78 GLY A CA 1
ATOM 613 C C . GLY A 1 78 ? 21.501 -9.107 -1.819 1.00 53.75 78 GLY A C 1
ATOM 614 O O . GLY A 1 78 ? 22.489 -8.483 -2.189 1.00 53.75 78 GLY A O 1
ATOM 615 N N . THR A 1 79 ? 21.417 -9.676 -0.613 1.00 53.91 79 THR A N 1
ATOM 616 C CA . THR A 1 79 ? 22.422 -9.533 0.457 1.00 53.91 79 THR A CA 1
ATOM 617 C C . THR A 1 79 ? 23.568 -10.546 0.388 1.00 53.91 79 THR A C 1
ATOM 619 O O . THR A 1 79 ? 24.623 -10.300 0.956 1.00 53.91 79 THR A O 1
ATOM 622 N N . ASP A 1 80 ? 23.395 -11.660 -0.330 1.00 52.34 80 ASP A N 1
ATOM 623 C CA . ASP A 1 80 ? 24.402 -12.736 -0.435 1.00 52.34 80 ASP A CA 1
ATOM 624 C C . ASP A 1 80 ? 25.460 -12.490 -1.538 1.00 52.34 80 ASP A C 1
ATOM 626 O O . ASP A 1 80 ? 26.465 -13.185 -1.650 1.00 52.34 80 ASP A O 1
ATOM 630 N N . ARG A 1 81 ? 25.280 -11.459 -2.376 1.00 54.19 81 ARG A N 1
ATOM 631 C CA . ARG A 1 81 ? 26.192 -11.158 -3.500 1.00 54.19 81 ARG A CA 1
ATOM 632 C C . ARG A 1 81 ? 27.435 -10.340 -3.123 1.00 54.19 81 ARG A C 1
ATOM 634 O O . ARG A 1 81 ? 28.208 -9.986 -4.008 1.00 54.19 81 ARG A O 1
ATOM 641 N N . THR A 1 82 ? 27.656 -10.048 -1.842 1.00 54.25 82 THR A N 1
ATOM 642 C CA . THR A 1 82 ? 28.806 -9.262 -1.350 1.00 54.25 82 THR A CA 1
ATOM 643 C C . THR A 1 82 ? 29.835 -10.093 -0.584 1.00 54.25 82 THR A C 1
ATOM 645 O O . THR A 1 82 ? 30.400 -9.621 0.398 1.00 54.25 82 THR A O 1
ATOM 648 N N . VAL A 1 83 ? 30.134 -11.310 -1.042 1.00 55.47 83 VAL A N 1
ATOM 649 C CA . VAL A 1 83 ? 31.361 -12.007 -0.625 1.00 55.47 83 VAL A CA 1
ATOM 650 C C . VAL A 1 83 ? 32.363 -11.926 -1.779 1.00 55.47 83 VAL A C 1
ATOM 652 O O . VAL A 1 83 ? 32.166 -12.599 -2.794 1.00 55.47 83 VAL A O 1
ATOM 655 N N . PRO A 1 84 ? 33.423 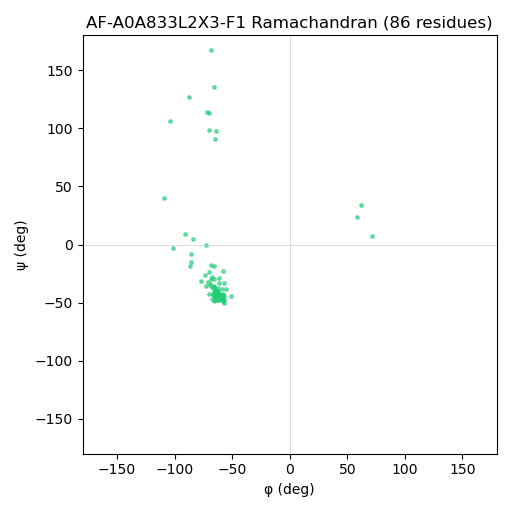-11.096 -1.701 1.00 50.78 84 PRO A N 1
ATOM 656 C CA . PRO A 1 84 ? 34.462 -11.136 -2.710 1.00 50.78 84 PRO A CA 1
ATOM 657 C C . PRO A 1 84 ? 35.222 -12.446 -2.515 1.00 50.78 84 PRO A C 1
ATOM 659 O O . PRO A 1 84 ? 35.886 -12.659 -1.500 1.00 50.78 84 PRO A O 1
ATOM 662 N N . ALA A 1 85 ? 35.103 -13.345 -3.490 1.00 53.41 85 ALA A N 1
ATOM 663 C CA . ALA A 1 85 ? 35.975 -14.499 -3.599 1.00 53.41 85 ALA A CA 1
ATOM 664 C C . ALA A 1 85 ? 37.400 -13.995 -3.866 1.00 53.41 85 ALA A C 1
ATOM 666 O O . ALA A 1 85 ? 37.801 -13.794 -5.011 1.00 53.41 85 ALA A O 1
ATOM 667 N N . VAL A 1 86 ? 38.160 -13.769 -2.795 1.00 56.69 86 VAL A N 1
ATOM 668 C CA . VAL A 1 86 ? 39.617 -13.663 -2.847 1.00 56.69 86 VAL A CA 1
ATOM 669 C C . VAL A 1 86 ? 40.127 -15.033 -3.289 1.00 56.69 86 VAL A C 1
ATOM 671 O O . VAL A 1 86 ? 40.194 -15.971 -2.494 1.00 56.69 86 VAL A O 1
ATOM 674 N N . ARG A 1 87 ? 40.415 -15.180 -4.585 1.00 53.59 87 ARG A N 1
ATOM 675 C CA . ARG A 1 87 ? 41.173 -16.324 -5.094 1.00 53.59 87 ARG A CA 1
ATOM 676 C C . ARG A 1 87 ? 42.661 -15.996 -5.018 1.00 53.59 87 ARG A C 1
ATOM 678 O O . ARG A 1 87 ? 43.081 -14.929 -5.458 1.00 53.59 87 ARG A O 1
ATOM 685 N N . ARG A 1 88 ? 43.374 -16.920 -4.375 1.00 57.03 88 ARG A N 1
ATOM 686 C CA . ARG A 1 88 ? 44.832 -17.034 -4.293 1.00 57.03 88 ARG A CA 1
ATOM 687 C C . ARG A 1 88 ? 45.454 -17.243 -5.666 1.00 57.0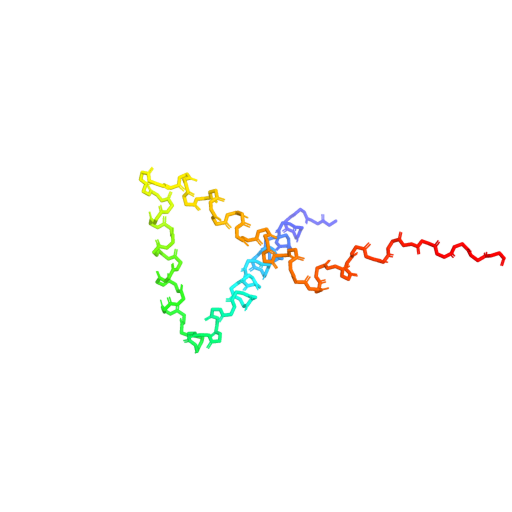3 88 ARG A C 1
ATOM 689 O O . ARG A 1 88 ? 44.756 -17.838 -6.519 1.00 57.03 88 ARG A O 1
#